Protein AF-X1EX53-F1 (afdb_monomer)

Nearest PDB structures (foldseek):
  8rz3-assembly2_B  TM=8.625E-01  e=1.377E+00  Variovorax paradoxus
  8rz3-assembly1_A  TM=8.461E-01  e=1.582E+00  Variovorax paradoxus
  8wgq-assembly1_A  TM=5.054E-01  e=3.629E+00  Dickeya chrysanthemi
  6pa8-assembly1_B-2  TM=3.837E-01  e=6.313E+00  Escherichia coli K-12
  7a0u-assembly1_A-3  TM=3.732E-01  e=7.249E+00  Escherichia coli K-12

Structure (mmCIF, N/CA/C/O backbone):
data_AF-X1EX53-F1
#
_entry.id   AF-X1EX53-F1
#
loop_
_atom_site.group_PDB
_atom_site.id
_atom_site.type_symbol
_atom_site.label_atom_id
_atom_site.label_alt_id
_atom_site.label_comp_id
_atom_site.label_asym_id
_atom_site.label_entity_id
_atom_site.label_seq_id
_atom_site.pdbx_PDB_ins_code
_atom_site.Cartn_x
_atom_site.Cartn_y
_atom_site.Cartn_z
_atom_site.occupancy
_atom_site.B_iso_or_equiv
_atom_site.auth_seq_id
_atom_site.auth_comp_id
_atom_site.auth_asym_id
_atom_site.auth_atom_id
_atom_site.pdbx_PDB_model_num
ATOM 1 N N . MET A 1 1 ? -17.744 0.987 16.325 1.00 63.25 1 MET A N 1
ATOM 2 C CA . MET A 1 1 ? -17.145 2.109 15.566 1.00 63.25 1 MET A CA 1
ATOM 3 C C . MET A 1 1 ? -17.180 1.744 14.090 1.00 63.25 1 MET A C 1
ATOM 5 O O . MET A 1 1 ? -16.812 0.620 13.775 1.00 63.25 1 MET A O 1
ATOM 9 N N . LYS A 1 2 ? -17.677 2.617 13.205 1.00 70.50 2 LYS A N 1
ATOM 10 C CA . LYS A 1 2 ? -17.611 2.378 11.750 1.00 70.50 2 LYS A CA 1
ATOM 11 C C . LYS A 1 2 ? -16.141 2.492 11.322 1.00 70.50 2 LYS A C 1
ATOM 13 O O . LYS A 1 2 ? -15.499 3.462 11.712 1.00 70.50 2 LYS A O 1
ATOM 18 N N . LYS A 1 3 ? -15.607 1.511 10.588 1.00 80.56 3 LYS A N 1
ATOM 19 C CA . LYS A 1 3 ? -14.290 1.637 9.941 1.00 80.56 3 LYS A CA 1
ATOM 20 C C . LYS A 1 3 ? -14.425 2.554 8.724 1.00 80.56 3 LYS A C 1
ATOM 22 O O . LYS A 1 3 ? -15.438 2.491 8.027 1.00 80.56 3 LYS A O 1
ATOM 27 N N . ASN A 1 4 ? -13.436 3.415 8.500 1.00 91.69 4 ASN A N 1
ATOM 28 C CA . ASN A 1 4 ? -13.372 4.231 7.292 1.00 91.69 4 ASN A CA 1
ATOM 29 C C . ASN A 1 4 ? -12.963 3.339 6.118 1.00 91.69 4 ASN A C 1
ATOM 31 O O . ASN A 1 4 ? -12.030 2.554 6.258 1.00 91.69 4 ASN A O 1
ATOM 35 N N . ASN A 1 5 ? -13.633 3.484 4.976 1.00 96.44 5 ASN A N 1
ATOM 36 C CA . ASN A 1 5 ? -13.251 2.801 3.742 1.00 96.44 5 ASN A CA 1
ATOM 37 C C . ASN A 1 5 ? -12.501 3.799 2.861 1.00 96.44 5 ASN A C 1
ATOM 39 O O . ASN A 1 5 ? -13.029 4.868 2.553 1.00 96.44 5 ASN A O 1
ATOM 43 N N . ILE A 1 6 ? -11.269 3.463 2.492 1.00 97.12 6 ILE A N 1
ATOM 44 C CA . ILE A 1 6 ? -10.347 4.341 1.773 1.00 97.12 6 ILE A CA 1
ATOM 45 C C . ILE A 1 6 ? -9.980 3.666 0.450 1.00 97.12 6 ILE A C 1
ATOM 47 O O . ILE A 1 6 ? -9.453 2.555 0.433 1.00 97.12 6 ILE A O 1
ATOM 51 N N . LEU A 1 7 ? -10.238 4.352 -0.663 1.00 97.38 7 LEU A N 1
ATOM 52 C CA . LEU A 1 7 ? -9.809 3.934 -1.995 1.00 97.38 7 LEU A CA 1
ATOM 53 C C . LEU A 1 7 ? -8.624 4.792 -2.435 1.00 97.38 7 LEU A C 1
ATOM 55 O O . LEU A 1 7 ? -8.730 6.016 -2.502 1.00 97.38 7 LEU A O 1
ATOM 59 N N . ILE A 1 8 ? -7.515 4.139 -2.762 1.00 96.75 8 ILE A N 1
ATOM 60 C CA . ILE A 1 8 ? -6.328 4.751 -3.349 1.00 96.75 8 ILE A CA 1
ATOM 61 C C . ILE A 1 8 ? -6.219 4.251 -4.786 1.00 96.75 8 ILE A C 1
ATOM 63 O O . ILE A 1 8 ? -6.256 3.047 -5.018 1.00 96.75 8 ILE A O 1
ATOM 67 N N . ILE A 1 9 ? -6.086 5.169 -5.741 1.00 96.19 9 ILE A N 1
ATOM 68 C CA . ILE A 1 9 ? -5.944 4.846 -7.165 1.00 96.19 9 ILE A CA 1
ATOM 69 C C . ILE A 1 9 ? -4.537 5.251 -7.596 1.00 96.19 9 ILE A C 1
ATOM 71 O O . ILE A 1 9 ? -4.187 6.431 -7.534 1.00 96.19 9 ILE A O 1
ATOM 75 N N . SER A 1 10 ? -3.738 4.272 -8.008 1.00 93.81 10 SER A N 1
ATOM 76 C CA . SER A 1 10 ? -2.409 4.475 -8.580 1.00 93.81 10 SER A CA 1
ATOM 77 C C . SER A 1 10 ? -2.484 4.322 -1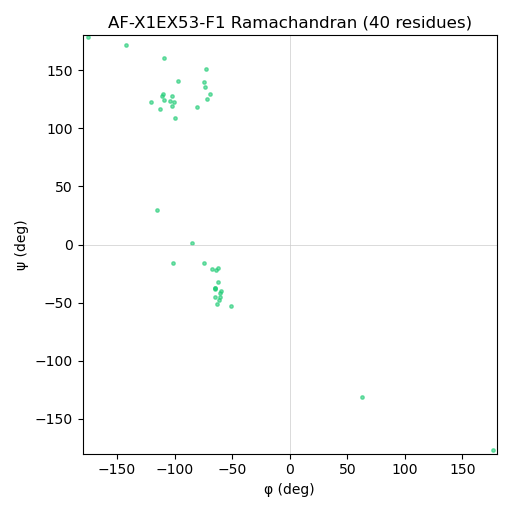0.094 1.00 93.81 10 SER A C 1
ATOM 79 O O . SER A 1 10 ? -2.939 3.300 -10.580 1.00 93.81 10 SER A O 1
ATOM 81 N N . TYR A 1 11 ? -1.981 5.307 -10.839 1.00 93.00 11 TYR A N 1
ATOM 82 C CA . TYR A 1 11 ? -1.770 5.184 -12.292 1.00 93.00 11 TYR A CA 1
ATOM 83 C C . TYR A 1 11 ? -0.422 4.534 -12.646 1.00 93.00 11 TYR A C 1
ATOM 85 O O . TYR A 1 11 ? -0.060 4.446 -13.817 1.00 93.00 11 TYR A O 1
ATOM 93 N N . ASP A 1 12 ? 0.348 4.146 -11.632 1.00 91.12 12 ASP A N 1
ATOM 94 C CA . ASP A 1 12 ? 1.671 3.545 -11.768 1.00 91.12 12 ASP A CA 1
ATOM 95 C C . ASP A 1 12 ? 1.637 2.058 -11.390 1.00 91.12 12 ASP A C 1
ATOM 9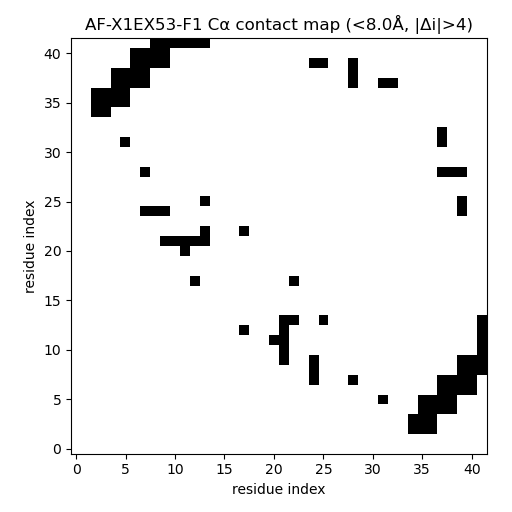7 O O . ASP A 1 12 ? 0.739 1.600 -10.674 1.00 91.12 12 ASP A O 1
ATOM 101 N N . VAL A 1 13 ? 2.641 1.311 -11.845 1.00 89.88 13 VAL A N 1
ATOM 102 C CA . VAL A 1 13 ? 2.757 -0.133 -11.633 1.00 89.88 13 VAL A CA 1
ATOM 103 C C . VAL A 1 13 ? 3.104 -0.430 -10.174 1.00 89.88 13 VAL A C 1
ATOM 105 O O . VAL A 1 13 ? 4.123 0.022 -9.650 1.00 89.88 13 VAL A O 1
ATOM 108 N N . ILE A 1 14 ? 2.287 -1.268 -9.533 1.00 92.25 14 ILE A N 1
ATOM 109 C CA . ILE A 1 14 ? 2.552 -1.800 -8.192 1.00 92.25 14 ILE A CA 1
ATOM 110 C C . ILE A 1 14 ? 3.059 -3.234 -8.327 1.00 92.25 14 ILE A C 1
ATOM 112 O O . ILE A 1 14 ? 2.371 -4.112 -8.842 1.00 92.25 14 ILE A O 1
ATOM 116 N N . GLY A 1 15 ? 4.281 -3.480 -7.860 1.00 89.06 15 GLY A N 1
ATOM 117 C CA . GLY A 1 15 ? 4.915 -4.792 -7.937 1.00 89.06 15 GLY A CA 1
ATOM 118 C C . GLY A 1 15 ? 6.262 -4.831 -7.225 1.00 89.06 15 GLY A C 1
ATOM 119 O O . GLY A 1 15 ? 6.741 -3.827 -6.710 1.00 89.06 15 GLY A O 1
ATOM 120 N N . SER A 1 16 ? 6.904 -5.996 -7.206 1.00 89.31 16 SER A N 1
ATOM 121 C CA . SER A 1 16 ? 8.154 -6.219 -6.462 1.00 89.31 16 SER A CA 1
ATOM 122 C C . SER A 1 16 ? 9.341 -5.362 -6.922 1.00 89.31 16 SER A C 1
ATOM 124 O O . SER A 1 16 ? 10.284 -5.186 -6.159 1.00 89.31 16 SER A O 1
ATOM 126 N N . GLN A 1 17 ? 9.301 -4.824 -8.144 1.00 88.69 17 GLN A N 1
ATOM 127 C CA . GLN A 1 17 ? 10.356 -3.987 -8.732 1.00 88.69 17 GLN A CA 1
ATOM 128 C C . GLN A 1 17 ? 9.887 -2.544 -8.993 1.00 88.69 17 GLN A C 1
ATOM 130 O O . GLN A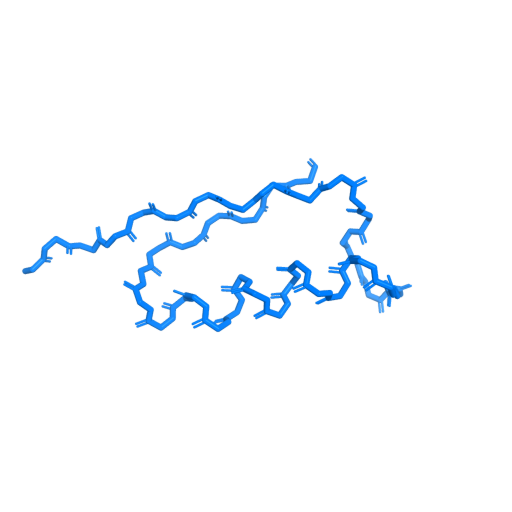 1 17 ? 10.337 -1.902 -9.939 1.00 88.69 17 GLN A O 1
ATOM 135 N N . MET A 1 18 ? 8.948 -2.036 -8.187 1.00 92.06 18 MET A N 1
ATOM 136 C CA . MET A 1 18 ? 8.440 -0.667 -8.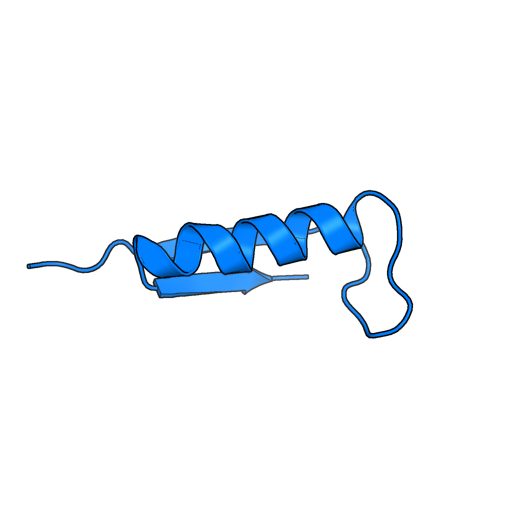327 1.00 92.06 18 MET A CA 1
ATOM 137 C C . MET A 1 18 ? 9.448 0.397 -7.862 1.00 92.06 18 MET A C 1
ATOM 139 O O . MET A 1 18 ? 10.240 0.179 -6.945 1.00 92.06 18 MET A O 1
ATOM 143 N N . ALA A 1 19 ? 9.368 1.582 -8.468 1.00 87.25 19 ALA A N 1
ATOM 144 C CA . ALA A 1 19 ? 10.112 2.780 -8.087 1.00 87.25 19 ALA A CA 1
ATOM 145 C C . ALA A 1 19 ? 9.220 4.022 -8.251 1.00 87.25 19 ALA A C 1
ATOM 147 O O . ALA A 1 19 ? 8.122 3.939 -8.793 1.00 87.25 19 ALA A O 1
ATOM 148 N N . GLY A 1 20 ? 9.683 5.184 -7.785 1.00 88.69 20 GLY A N 1
ATOM 149 C CA . GLY A 1 20 ? 9.004 6.454 -8.052 1.00 88.69 20 GLY A CA 1
ATOM 150 C C . GLY A 1 20 ? 7.582 6.534 -7.463 1.00 88.69 20 GLY A C 1
ATOM 151 O O . GLY A 1 20 ? 7.410 6.287 -6.267 1.00 88.69 20 GLY A O 1
ATOM 152 N N . PRO A 1 21 ? 6.564 6.951 -8.239 1.00 88.62 21 PRO A N 1
ATOM 153 C CA . PRO A 1 21 ? 5.191 7.056 -7.748 1.00 88.62 21 PRO A CA 1
ATOM 154 C C . PRO A 1 21 ? 4.610 5.729 -7.241 1.00 88.62 21 PRO A C 1
ATOM 156 O O . PRO A 1 21 ? 3.983 5.748 -6.185 1.00 88.62 21 PRO A O 1
ATOM 159 N N . GLY A 1 22 ? 4.861 4.591 -7.899 1.00 92.12 22 GLY A N 1
ATOM 160 C CA . GLY A 1 22 ? 4.327 3.281 -7.488 1.00 92.12 22 GLY A CA 1
ATOM 161 C C . GLY A 1 22 ? 4.583 2.942 -6.011 1.00 92.12 22 GLY A C 1
ATOM 162 O O . GLY A 1 22 ? 3.640 2.723 -5.247 1.00 92.12 22 GLY A O 1
ATOM 163 N N . ILE A 1 23 ? 5.842 3.017 -5.556 1.00 95.25 23 ILE A N 1
ATOM 164 C CA . ILE A 1 23 ? 6.179 2.745 -4.144 1.00 95.25 23 ILE A CA 1
ATOM 165 C C . ILE A 1 23 ? 5.512 3.735 -3.182 1.00 95.25 23 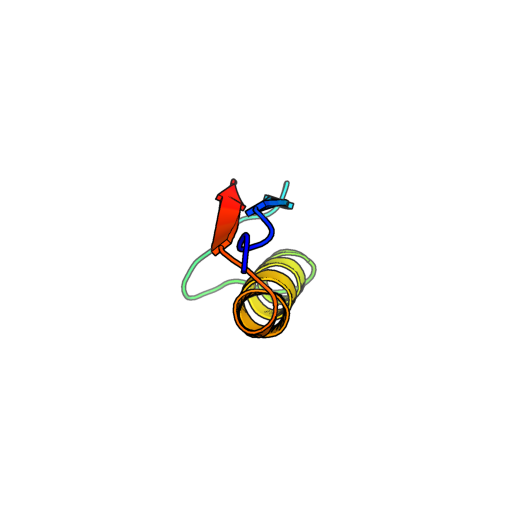ILE A C 1
ATOM 167 O O . ILE A 1 23 ? 5.119 3.363 -2.080 1.00 95.25 23 ILE A O 1
ATOM 171 N N . ARG A 1 24 ? 5.308 4.987 -3.604 1.00 94.88 24 ARG A N 1
ATOM 172 C CA . ARG A 1 24 ? 4.628 5.995 -2.782 1.00 94.88 24 ARG A CA 1
ATOM 173 C C . ARG A 1 24 ? 3.168 5.624 -2.529 1.00 94.88 24 ARG A C 1
ATOM 175 O O . ARG A 1 24 ? 2.715 5.727 -1.393 1.00 94.88 24 ARG A O 1
ATOM 182 N 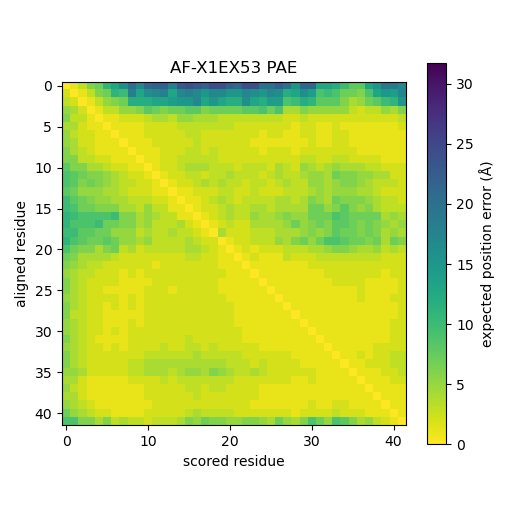N . TYR A 1 25 ? 2.441 5.189 -3.559 1.00 96.62 25 TYR A N 1
ATOM 183 C CA . TYR A 1 25 ? 1.046 4.764 -3.404 1.00 96.62 25 TYR A CA 1
ATOM 184 C C . TYR A 1 25 ? 0.928 3.522 -2.515 1.00 96.62 25 TYR A C 1
ATOM 186 O O . TYR A 1 25 ? 0.020 3.452 -1.686 1.00 96.62 25 TYR A O 1
ATOM 194 N N . TYR A 1 26 ? 1.873 2.586 -2.630 1.00 96.38 26 TYR A N 1
ATOM 195 C CA . TYR A 1 26 ? 1.945 1.428 -1.741 1.00 96.38 26 TYR A CA 1
ATOM 196 C C . TYR A 1 26 ? 2.167 1.829 -0.273 1.00 96.38 26 TYR A C 1
ATOM 198 O O . TYR A 1 26 ? 1.424 1.385 0.603 1.00 96.38 26 TY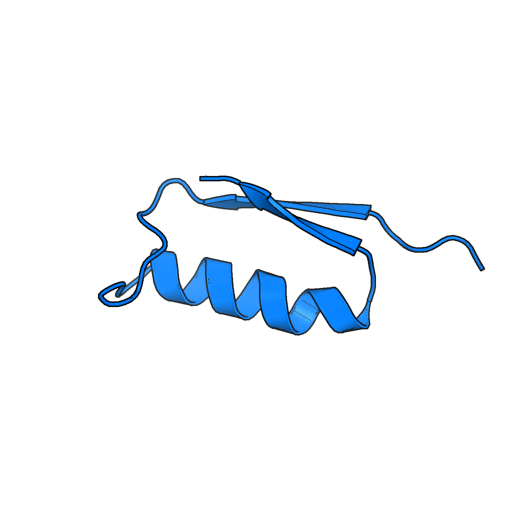R A O 1
ATOM 206 N N . GLU A 1 27 ? 3.129 2.713 0.007 1.00 97.00 27 GLU A N 1
ATOM 207 C CA . GLU A 1 27 ? 3.387 3.177 1.377 1.00 97.00 27 GLU A CA 1
ATOM 208 C C . GLU A 1 27 ? 2.203 3.971 1.950 1.00 97.00 27 GLU A C 1
ATOM 210 O O . GLU A 1 27 ? 1.844 3.779 3.110 1.00 97.00 27 GLU A O 1
ATOM 215 N N . PHE A 1 28 ? 1.510 4.780 1.140 1.00 96.31 28 PHE A N 1
ATOM 216 C CA . PHE A 1 28 ? 0.262 5.419 1.572 1.00 96.31 28 PHE A CA 1
ATOM 217 C C . PHE A 1 28 ? -0.811 4.400 1.948 1.00 96.31 28 PHE A C 1
ATOM 219 O O . PHE A 1 28 ? -1.442 4.547 2.995 1.00 96.31 28 PHE A O 1
ATOM 226 N N . ALA A 1 29 ? -1.006 3.358 1.135 1.00 96.81 29 ALA A N 1
ATOM 227 C CA . ALA A 1 29 ? -1.986 2.318 1.430 1.00 96.81 29 ALA A CA 1
ATOM 228 C C . ALA A 1 29 ? -1.674 1.599 2.746 1.00 96.81 29 ALA A C 1
ATOM 230 O O . ALA A 1 29 ? -2.566 1.380 3.567 1.00 96.81 29 ALA A O 1
ATOM 231 N N . LYS A 1 30 ? -0.392 1.301 2.970 1.00 97.00 30 LYS A N 1
ATOM 232 C CA . LYS A 1 30 ? 0.096 0.668 4.191 1.00 97.00 30 LYS A CA 1
ATOM 233 C C . LYS A 1 30 ? -0.134 1.550 5.418 1.00 97.00 30 LYS A C 1
ATOM 235 O O . LYS A 1 30 ? -0.741 1.084 6.375 1.00 97.00 30 LYS A O 1
ATOM 240 N N . THR A 1 31 ? 0.277 2.819 5.390 1.00 97.69 31 THR A N 1
ATOM 241 C CA . THR A 1 31 ? 0.090 3.738 6.528 1.00 97.69 31 THR A CA 1
ATOM 242 C C . THR A 1 31 ? -1.386 4.023 6.816 1.00 97.69 31 THR A C 1
ATOM 244 O O . THR A 1 31 ? -1.789 4.091 7.971 1.00 97.69 31 THR A O 1
ATOM 247 N N . LEU A 1 32 ? -2.228 4.166 5.789 1.00 96.62 32 LEU A N 1
ATOM 248 C CA . LEU A 1 32 ? -3.655 4.448 5.981 1.00 96.62 32 LEU A CA 1
ATOM 249 C C . LEU A 1 32 ? -4.453 3.230 6.466 1.00 96.62 32 LEU A C 1
ATOM 251 O O . LEU A 1 32 ? -5.560 3.406 6.978 1.00 96.62 32 LEU A O 1
ATOM 255 N N . SER A 1 33 ? -3.901 2.017 6.361 1.00 96.25 33 SER A N 1
ATOM 256 C CA . SER A 1 33 ? -4.550 0.803 6.874 1.00 96.25 33 SER A CA 1
ATOM 257 C C . SER A 1 33 ? -4.714 0.805 8.400 1.00 96.25 33 SER A C 1
ATOM 259 O O . SER A 1 33 ? -5.638 0.179 8.920 1.00 96.25 33 SER A O 1
ATOM 261 N N . ASP A 1 34 ? -3.912 1.605 9.113 1.00 95.00 34 ASP A N 1
ATOM 262 C CA . ASP A 1 34 ? -4.066 1.833 10.555 1.00 95.00 34 ASP A CA 1
ATOM 263 C C . ASP A 1 34 ? -5.352 2.618 10.889 1.00 95.00 34 ASP A C 1
ATOM 265 O O . ASP A 1 34 ? -5.860 2.557 12.010 1.00 95.00 34 ASP A O 1
ATOM 269 N N . LEU A 1 35 ? -5.905 3.352 9.915 1.00 93.81 35 LEU A N 1
ATOM 270 C CA . LEU A 1 35 ? -7.078 4.218 10.073 1.00 93.81 35 LEU A CA 1
ATOM 271 C C . LEU A 1 35 ? -8.373 3.594 9.533 1.00 93.81 35 LEU A C 1
ATOM 273 O O . LEU A 1 35 ? -9.466 4.086 9.833 1.00 93.81 35 LEU A O 1
ATOM 277 N N . GLY A 1 36 ? -8.286 2.537 8.722 1.00 94.62 36 GLY A N 1
ATOM 278 C CA . GLY A 1 36 ? -9.449 1.999 8.026 1.00 94.62 36 GLY A CA 1
ATOM 279 C C . GLY A 1 36 ? -9.159 0.843 7.074 1.00 94.62 36 GLY A C 1
ATOM 280 O O . GLY A 1 36 ? -8.044 0.347 6.966 1.00 9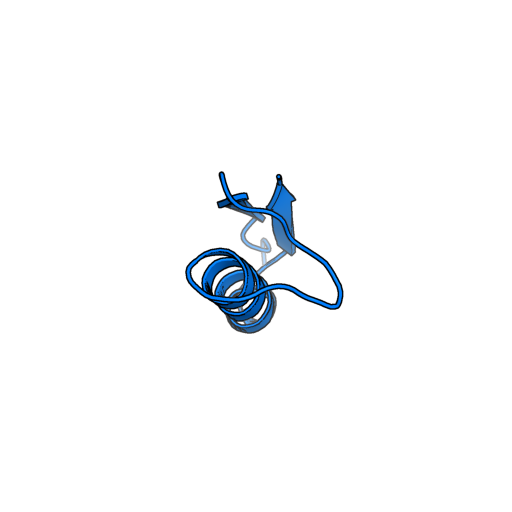4.62 36 GLY A O 1
ATOM 281 N N . GLU A 1 37 ? -10.203 0.396 6.383 1.00 97.00 37 GLU A N 1
ATOM 282 C CA . GLU A 1 37 ? -10.087 -0.589 5.313 1.00 97.00 37 GLU A CA 1
ATOM 283 C C . GLU A 1 37 ? -9.625 0.111 4.033 1.00 97.00 37 GLU A C 1
ATOM 285 O O . GLU A 1 37 ? -10.302 1.009 3.528 1.00 97.00 37 GLU A O 1
ATOM 290 N N . VAL A 1 38 ? -8.455 -0.279 3.526 1.00 97.62 38 VAL A N 1
ATOM 291 C CA . VAL A 1 38 ? -7.830 0.353 2.361 1.00 97.62 38 VAL A CA 1
ATOM 292 C C . VAL A 1 38 ? -7.859 -0.592 1.167 1.00 97.62 38 VAL A C 1
ATOM 294 O O . VAL A 1 38 ? -7.404 -1.729 1.256 1.00 97.62 38 VAL A O 1
ATOM 297 N N . THR A 1 39 ? -8.331 -0.091 0.026 1.00 97.69 39 THR A N 1
ATOM 298 C CA . THR A 1 39 ? -8.137 -0.716 -1.288 1.00 97.69 39 THR A CA 1
ATOM 299 C C . THR A 1 39 ? -7.168 0.132 -2.104 1.00 97.69 39 THR A C 1
ATOM 301 O O . THR A 1 39 ? -7.418 1.318 -2.316 1.00 97.69 39 THR A O 1
ATOM 304 N N . LEU A 1 40 ? -6.080 -0.477 -2.577 1.00 96.88 40 LEU A N 1
ATOM 305 C CA . LEU A 1 40 ? -5.191 0.107 -3.580 1.00 96.88 40 LEU A CA 1
ATOM 306 C C . LEU A 1 40 ? -5.549 -0.487 -4.945 1.00 96.88 40 LEU A C 1
ATOM 308 O O . LEU A 1 40 ? -5.308 -1.668 -5.185 1.00 96.88 40 LEU A O 1
ATOM 312 N N . ALA A 1 41 ? -6.148 0.329 -5.807 1.00 95.88 41 ALA A N 1
ATOM 313 C CA . ALA A 1 41 ? -6.467 -0.015 -7.185 1.00 95.88 41 ALA A CA 1
ATOM 314 C C . ALA A 1 41 ? -5.376 0.513 -8.126 1.00 95.88 41 ALA A C 1
ATOM 316 O O . ALA A 1 41 ? -4.867 1.622 -7.931 1.00 95.88 41 ALA A O 1
ATOM 317 N N . VAL A 1 42 ? -5.043 -0.294 -9.129 1.00 90.44 42 VAL A N 1
ATOM 318 C CA . VAL A 1 42 ? -4.079 -0.011 -10.201 1.00 90.44 42 VAL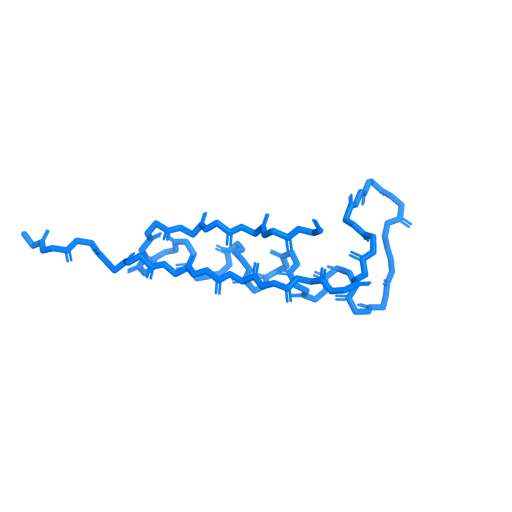 A CA 1
ATOM 319 C C . VAL A 1 42 ? -4.745 -0.160 -11.556 1.00 90.44 42 VAL A C 1
ATOM 321 O O . VAL A 1 42 ? -5.651 -1.021 -11.653 1.00 90.44 42 VAL A O 1
#

Secondary structure (DSSP, 8-state):
-PPEEEEEE-SS--STT--THHHHHHHHHHHHTTTEEEEEE-

Mean predicted aligned error: 3.44 Å

Sequence (42 aa):
MKKNNILIISYDVIGSQMAGPGIRYYEFAKTLSDLGEVTLAV

pLDDT: mean 92.51, std 6.86, range [63.25, 97.69]

Solvent-accessible surface area (backbone atoms only — not comparable to full-atom values): 2632 Å² total; per-residue (Å²): 132,87,73,45,80,44,82,44,80,40,99,44,66,78,60,99,86,47,58,75,68,20,48,51,53,51,52,51,45,57,62,47,42,81,68,24,53,60,46,80,46,109

Foldseek 3Di:
DDFDEEEAEDPDDADPPDDDRNVVSVVVQVVCVVRGHYDYHD

Organism: NCBI:txid412755

Radius of gyration: 10.87 Å; Cα contacts (8 Å, |Δi|>4): 54; chains: 1; bounding box: 28×13×28 Å